Protein AF-A0AAU8N9K0-F1 (afdb_monomer_lite)

pLDDT: mean 87.76, std 8.34, range [48.81, 95.38]

Organism: NCBI:txid3151385

Secondary structure (DSSP, 8-state):
---HHHHHHHHHHHHHHHHHGGGHHHHHHHHHHHHHTGGGSS-HHHHHHHHHHHHHHHHHHHHHTTHHHHHHTT-HHHHHHHHTHHHHHHHHHHHHHHHHHHH--

Foldseek 3Di:
DQDVVLVVVLVVLLVVLVVVVVCLVVLLVVLVVLQVCLVVDPHSPLSPQLSVLSNCLVVLSVQLVCLVVCSVVVNSVVSVVSVCSSVVSVVSNVVSVVVVVVVVD

Radius of gyration: 16.82 Å; chains: 1; bounding box: 40×20×49 Å

Sequence (105 aa):
MKNPKLAYRLILLNIIYGLTLFAYPFVLMMSLYLYAFRESGTHPFLDTTAAILMATYPFGVLFSLICWVFYHAGKSKWATATANLMLVWAAAFLIVVLISDTMFQ

Structure (mmCIF, N/CA/C/O backbone):
data_AF-A0AAU8N9K0-F1
#
_entry.id   AF-A0AAU8N9K0-F1
#
loop_
_atom_site.group_PDB
_atom_site.id
_atom_site.type_symbol
_atom_site.label_atom_id
_atom_site.label_alt_id
_atom_site.label_comp_id
_atom_site.label_asym_id
_atom_site.label_entity_id
_atom_site.label_seq_id
_atom_site.pdbx_PDB_ins_code
_atom_site.Cartn_x
_atom_site.Cartn_y
_atom_site.Cartn_z
_atom_site.occupancy
_atom_site.B_iso_or_equiv
_atom_site.auth_seq_id
_atom_site.auth_comp_id
_atom_site.auth_asym_id
_atom_site.auth_atom_id
_atom_site.pdbx_PDB_model_num
ATOM 1 N N . MET A 1 1 ? -14.739 -4.257 27.309 1.00 50.50 1 MET A N 1
ATOM 2 C CA . MET A 1 1 ? -15.294 -3.115 26.543 1.00 50.50 1 MET A CA 1
ATOM 3 C C . MET A 1 1 ? -14.411 -2.862 25.327 1.00 50.50 1 MET A C 1
ATOM 5 O O . MET A 1 1 ? -13.197 -2.795 25.488 1.00 50.50 1 MET A O 1
ATOM 9 N N . LYS A 1 2 ? -14.980 -2.794 24.115 1.00 66.38 2 LYS A N 1
ATOM 10 C CA . LYS A 1 2 ? -14.219 -2.488 22.890 1.00 66.38 2 LYS A CA 1
ATOM 11 C C . LYS A 1 2 ? -13.676 -1.054 22.993 1.00 66.38 2 LYS A C 1
ATOM 13 O O . LYS A 1 2 ? -14.429 -0.153 23.340 1.00 66.38 2 LYS A O 1
ATOM 18 N N . ASN A 1 3 ? -12.377 -0.846 22.758 1.00 82.25 3 ASN A N 1
ATOM 19 C CA . ASN A 1 3 ? -11.742 0.467 22.922 1.00 82.25 3 ASN A CA 1
ATOM 20 C C . ASN A 1 3 ? -12.161 1.401 21.763 1.00 82.25 3 ASN A C 1
ATOM 22 O O . ASN A 1 3 ? -11.776 1.133 20.618 1.00 82.25 3 ASN A O 1
ATOM 26 N N . PRO A 1 4 ? -12.924 2.480 22.023 1.00 84.56 4 PRO A N 1
ATOM 27 C CA . PRO A 1 4 ? -13.418 3.367 20.969 1.00 84.56 4 PRO A CA 1
ATOM 28 C C . PRO A 1 4 ? -12.294 4.196 20.334 1.00 84.56 4 PRO A C 1
ATOM 30 O O . PRO A 1 4 ? -12.318 4.446 19.131 1.00 84.56 4 PRO A O 1
ATOM 33 N N . LYS A 1 5 ? -11.249 4.546 21.102 1.00 88.94 5 LYS A N 1
ATOM 34 C CA . LYS A 1 5 ? -10.075 5.260 20.572 1.00 88.94 5 LYS A CA 1
ATOM 35 C C . LYS A 1 5 ? -9.321 4.410 19.548 1.00 88.94 5 LYS A C 1
ATOM 37 O O . LYS A 1 5 ? -8.831 4.935 18.553 1.00 88.94 5 LYS A O 1
ATOM 42 N N . LEU A 1 6 ? -9.235 3.097 19.782 1.00 89.00 6 LEU A N 1
ATOM 43 C CA . LEU A 1 6 ? -8.611 2.166 18.839 1.00 89.00 6 LEU A CA 1
ATOM 44 C C . LEU A 1 6 ? -9.434 2.045 17.550 1.00 89.00 6 LEU A C 1
ATOM 46 O O . LEU A 1 6 ? -8.854 2.083 16.472 1.00 89.00 6 LEU A O 1
ATOM 50 N N . ALA A 1 7 ? -10.763 1.961 17.655 1.00 90.12 7 ALA A N 1
ATOM 51 C CA . ALA A 1 7 ? -11.645 1.899 16.487 1.00 90.12 7 ALA A CA 1
ATOM 52 C C . ALA A 1 7 ? -11.453 3.104 15.562 1.00 90.12 7 ALA A C 1
ATOM 54 O O . ALA A 1 7 ? -11.256 2.931 14.366 1.00 90.12 7 ALA A O 1
ATOM 55 N N . TYR A 1 8 ? -11.436 4.313 16.132 1.00 91.88 8 TYR A N 1
ATOM 56 C CA . TYR A 1 8 ? -11.231 5.542 15.368 1.00 91.88 8 TYR A CA 1
ATOM 57 C C . TYR A 1 8 ? -9.907 5.529 14.591 1.00 91.88 8 TYR A C 1
ATOM 59 O O . TYR A 1 8 ? -9.878 5.860 13.409 1.00 91.88 8 TYR A O 1
ATOM 67 N N . ARG A 1 9 ? -8.816 5.071 15.223 1.00 90.81 9 ARG A N 1
ATOM 68 C CA . ARG A 1 9 ? -7.509 4.931 14.559 1.00 90.81 9 ARG A CA 1
ATOM 69 C C . ARG A 1 9 ? -7.546 3.928 13.405 1.00 90.81 9 ARG A C 1
ATOM 71 O O . ARG A 1 9 ? -7.008 4.219 12.344 1.00 90.81 9 ARG A O 1
ATOM 78 N N . LEU A 1 10 ? -8.179 2.769 13.601 1.00 91.75 10 LEU A N 1
ATOM 79 C CA . LEU A 1 10 ? -8.303 1.740 12.562 1.00 91.75 10 LEU A CA 1
ATOM 80 C C . LEU A 1 10 ? -9.127 2.237 11.368 1.00 91.75 10 LEU A C 1
ATOM 82 O O . LEU A 1 10 ? -8.754 1.993 10.226 1.00 91.75 10 LEU A O 1
ATOM 86 N N . ILE A 1 11 ? -10.222 2.959 11.623 1.00 93.12 11 ILE A N 1
ATOM 87 C CA . ILE A 1 11 ? -11.043 3.578 10.573 1.00 93.12 11 ILE A CA 1
ATOM 88 C C . ILE A 1 11 ? -10.212 4.584 9.782 1.00 93.12 11 ILE A C 1
ATOM 90 O O . ILE A 1 11 ? -10.172 4.506 8.559 1.00 93.12 11 ILE A O 1
ATOM 94 N N . LEU A 1 12 ? -9.519 5.490 10.474 1.00 92.94 12 LEU A N 1
ATOM 95 C CA . LEU A 1 12 ? -8.707 6.523 9.839 1.00 92.94 12 LEU A CA 1
ATOM 96 C C . LEU A 1 12 ? -7.624 5.916 8.936 1.00 92.94 12 LEU A C 1
ATOM 98 O O . LEU A 1 12 ? -7.493 6.335 7.790 1.00 92.94 12 LEU A O 1
ATOM 102 N N . LEU A 1 13 ? -6.900 4.897 9.412 1.00 91.88 13 LEU A N 1
ATOM 103 C CA . LEU A 1 13 ? -5.888 4.204 8.609 1.00 91.88 13 LEU A CA 1
ATOM 104 C C . LEU A 1 13 ? -6.500 3.523 7.380 1.00 91.88 13 LEU A C 1
ATOM 106 O O . LEU A 1 13 ? -6.028 3.741 6.269 1.00 91.88 13 LEU A O 1
ATOM 110 N N . ASN A 1 14 ? -7.586 2.765 7.554 1.00 92.50 14 ASN A N 1
ATOM 111 C CA . ASN A 1 14 ? -8.248 2.086 6.438 1.00 92.50 14 ASN A CA 1
ATOM 112 C C . ASN A 1 14 ? -8.828 3.064 5.407 1.00 92.50 14 ASN A C 1
ATOM 114 O O . ASN A 1 14 ? -8.818 2.749 4.223 1.00 92.50 14 ASN A O 1
ATOM 118 N N . ILE A 1 15 ? -9.311 4.243 5.820 1.00 94.00 15 ILE A N 1
ATOM 119 C CA . ILE A 1 15 ? -9.760 5.289 4.887 1.00 94.00 15 ILE A CA 1
ATOM 120 C C . ILE A 1 15 ? -8.573 5.817 4.082 1.00 94.00 15 ILE A C 1
ATOM 122 O O . ILE A 1 15 ? -8.655 5.868 2.859 1.00 94.00 15 ILE A O 1
ATOM 126 N N . ILE A 1 16 ? -7.464 6.171 4.740 1.00 93.12 16 ILE A N 1
ATOM 127 C CA . ILE A 1 16 ? -6.261 6.664 4.054 1.00 93.12 16 ILE A CA 1
ATOM 128 C C . ILE A 1 16 ? -5.747 5.619 3.060 1.00 93.12 16 ILE A C 1
ATOM 130 O O . ILE A 1 16 ? -5.486 5.952 1.908 1.00 93.12 16 ILE A O 1
ATOM 134 N N . TYR A 1 17 ? -5.649 4.352 3.467 1.00 92.31 17 TYR A N 1
ATOM 135 C CA . TYR A 1 17 ? -5.226 3.270 2.576 1.00 92.31 17 TYR A CA 1
ATOM 136 C C . TYR A 1 17 ? -6.250 2.986 1.476 1.00 92.31 17 TYR A C 1
ATOM 138 O O . TYR A 1 17 ? -5.876 2.731 0.340 1.00 92.31 17 TYR A O 1
ATOM 146 N N . GLY A 1 18 ? -7.545 3.080 1.770 1.00 91.50 18 GLY A N 1
ATOM 147 C CA . GLY A 1 18 ? -8.597 2.955 0.766 1.00 91.50 18 GLY A CA 1
ATOM 148 C C . GLY A 1 18 ? -8.502 4.043 -0.303 1.00 91.50 18 GLY A C 1
ATOM 149 O O . GLY A 1 18 ? -8.668 3.752 -1.484 1.00 91.50 18 GLY A O 1
ATOM 150 N N . LEU A 1 19 ? -8.156 5.276 0.082 1.00 93.31 19 LEU A N 1
ATOM 151 C CA . LEU A 1 19 ? -7.958 6.371 -0.866 1.00 93.31 19 LEU A CA 1
ATOM 152 C C . LEU A 1 19 ? -6.801 6.104 -1.833 1.00 93.31 19 LEU A C 1
ATOM 154 O O . LEU A 1 19 ? -6.885 6.491 -2.998 1.00 93.31 19 LEU A O 1
ATOM 158 N N . THR A 1 20 ? -5.746 5.406 -1.400 1.00 89.56 20 THR A N 1
ATOM 159 C CA . THR A 1 20 ? -4.639 5.086 -2.309 1.00 89.56 20 THR A CA 1
ATOM 160 C C . THR A 1 20 ? -5.062 4.124 -3.414 1.00 89.56 20 THR A C 1
ATOM 162 O O . THR A 1 20 ? -4.473 4.175 -4.486 1.00 89.56 20 THR A O 1
ATOM 165 N N . LEU A 1 21 ? -6.106 3.303 -3.237 1.00 92.06 21 LEU A N 1
ATOM 166 C CA . LEU A 1 21 ? -6.602 2.407 -4.292 1.00 92.06 21 LEU A CA 1
ATOM 167 C C . LEU A 1 21 ? -7.164 3.154 -5.507 1.00 92.06 21 LEU A C 1
ATOM 169 O O . LEU A 1 21 ? -7.119 2.612 -6.608 1.00 92.06 21 LEU A O 1
ATOM 173 N N . PHE A 1 22 ? -7.628 4.399 -5.358 1.00 93.62 22 PHE A N 1
ATOM 174 C CA . PHE A 1 22 ? -8.058 5.201 -6.510 1.00 93.62 22 PHE A CA 1
ATOM 175 C C . PHE A 1 22 ? -6.913 5.482 -7.485 1.00 93.62 22 PHE A C 1
ATOM 177 O O . PHE A 1 22 ? -7.139 5.566 -8.689 1.00 93.62 22 PHE A O 1
ATOM 184 N N . ALA A 1 23 ? -5.680 5.578 -6.983 1.00 90.31 23 ALA A N 1
ATOM 185 C CA . ALA A 1 23 ? -4.494 5.733 -7.816 1.00 90.31 23 ALA A CA 1
ATOM 186 C C . ALA A 1 23 ? -4.028 4.408 -8.451 1.00 90.31 23 ALA A C 1
ATOM 188 O O . ALA A 1 23 ? -3.144 4.428 -9.308 1.00 90.31 23 ALA A O 1
ATOM 189 N N . TYR A 1 24 ? -4.611 3.259 -8.077 1.00 92.19 24 TYR A N 1
ATOM 190 C CA . TYR A 1 24 ? -4.103 1.948 -8.490 1.00 92.19 24 TYR A CA 1
ATOM 191 C C . TYR A 1 24 ? -4.08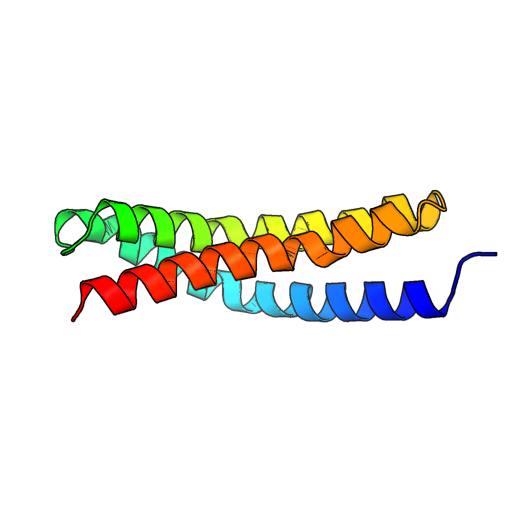0 1.743 -10.000 1.00 92.19 24 TYR A C 1
ATOM 193 O O . TYR A 1 24 ? -3.049 1.288 -10.485 1.00 92.19 24 TYR A O 1
ATOM 201 N N . PRO A 1 25 ? -5.123 2.102 -10.776 1.00 93.88 25 PRO A N 1
ATOM 202 C CA . PRO A 1 25 ? -5.084 1.909 -12.223 1.00 93.88 25 PRO A CA 1
ATOM 203 C C . PRO A 1 25 ? -3.884 2.608 -12.873 1.00 93.88 25 PRO A C 1
ATOM 205 O O . PRO A 1 25 ? -3.229 2.044 -13.744 1.00 93.88 25 PRO A O 1
ATOM 208 N N . PHE A 1 26 ? -3.548 3.809 -12.399 1.00 93.62 26 PHE A N 1
ATOM 209 C CA . PHE A 1 26 ? -2.389 4.555 -12.877 1.00 93.62 26 PHE A CA 1
ATOM 210 C C . PHE A 1 26 ? -1.068 3.893 -12.459 1.00 93.62 26 PHE A C 1
ATOM 212 O O . PHE A 1 26 ? -0.184 3.685 -13.288 1.00 93.62 26 PHE A O 1
ATOM 219 N N . VAL A 1 27 ? -0.946 3.501 -11.189 1.00 92.56 27 VAL A N 1
ATOM 220 C CA . VAL A 1 27 ? 0.245 2.812 -10.662 1.00 92.56 27 VAL A CA 1
ATOM 221 C C . VAL A 1 27 ? 0.465 1.459 -11.349 1.00 92.56 27 VAL A C 1
ATOM 223 O O . VAL A 1 27 ? 1.603 1.091 -11.633 1.00 92.56 27 VAL A O 1
ATOM 226 N N . LEU A 1 28 ? -0.608 0.737 -11.668 1.00 94.75 28 LEU A N 1
ATOM 227 C CA . LEU A 1 28 ? -0.561 -0.528 -12.392 1.00 94.75 28 LEU A CA 1
ATOM 228 C C . LEU A 1 28 ? -0.063 -0.327 -13.826 1.00 94.75 28 LEU A C 1
ATOM 230 O O . LEU A 1 28 ? 0.802 -1.073 -14.274 1.00 94.75 28 LEU A O 1
ATOM 234 N N . MET A 1 29 ? -0.545 0.701 -14.530 1.00 95.38 29 MET A N 1
ATOM 235 C CA . MET A 1 29 ? -0.033 1.040 -15.863 1.00 95.38 29 MET A CA 1
ATOM 236 C C . MET A 1 29 ? 1.466 1.355 -15.831 1.00 95.38 29 MET A C 1
ATOM 238 O O . MET A 1 29 ? 2.212 0.862 -16.674 1.00 95.38 29 MET A O 1
ATOM 242 N N . MET A 1 30 ? 1.923 2.111 -14.828 1.00 91.81 30 MET A N 1
ATOM 243 C CA . MET A 1 30 ? 3.348 2.404 -14.639 1.00 91.81 30 MET A CA 1
ATOM 244 C C . MET A 1 30 ? 4.169 1.149 -14.325 1.00 91.81 30 MET A C 1
ATOM 246 O O . MET A 1 30 ? 5.248 0.964 -14.882 1.00 91.81 30 MET A O 1
ATOM 250 N N . SER A 1 31 ? 3.643 0.256 -13.485 1.00 93.62 31 SER A N 1
ATOM 251 C CA . SER A 1 31 ? 4.253 -1.046 -13.191 1.00 93.62 31 SER A CA 1
ATOM 252 C C . SER A 1 31 ? 4.438 -1.887 -14.458 1.00 93.62 31 SER A C 1
ATOM 254 O O . SER A 1 31 ? 5.531 -2.390 -14.716 1.00 93.62 31 SER A O 1
ATOM 256 N N . LEU A 1 32 ? 3.391 -1.999 -15.280 1.00 94.62 32 LEU A N 1
ATOM 257 C CA . LEU A 1 32 ? 3.439 -2.748 -16.535 1.00 94.62 32 LEU A CA 1
ATOM 258 C C . LEU A 1 32 ? 4.438 -2.138 -17.519 1.00 94.62 32 LEU A C 1
ATOM 260 O O . LEU A 1 32 ? 5.171 -2.878 -18.172 1.00 94.62 32 LEU A O 1
ATOM 264 N N . TYR A 1 33 ? 4.500 -0.808 -17.597 1.00 91.69 33 TYR A N 1
ATOM 265 C CA . TYR A 1 33 ? 5.479 -0.105 -18.420 1.00 91.69 33 TYR A CA 1
ATOM 266 C C . TYR A 1 33 ? 6.915 -0.408 -17.969 1.00 91.69 33 TYR A C 1
ATOM 268 O O . TYR A 1 33 ? 7.724 -0.861 -18.776 1.00 91.69 33 TYR A O 1
ATOM 276 N N . LEU A 1 34 ? 7.220 -0.245 -16.677 1.00 89.06 34 LEU A N 1
ATOM 277 C CA . LEU A 1 34 ? 8.540 -0.566 -16.119 1.00 89.06 34 LEU A CA 1
ATOM 278 C C . LEU A 1 34 ? 8.940 -2.017 -16.404 1.00 89.06 34 LEU A C 1
ATOM 280 O O . LEU A 1 34 ? 10.064 -2.286 -16.818 1.00 89.06 34 LEU A O 1
ATOM 284 N N . TYR A 1 35 ? 8.005 -2.953 -16.246 1.00 91.62 35 TYR A N 1
ATOM 285 C CA . TYR A 1 35 ? 8.261 -4.360 -16.526 1.00 91.62 35 TYR A CA 1
ATOM 286 C C . TYR A 1 35 ? 8.512 -4.635 -18.015 1.00 91.62 35 TYR A C 1
ATOM 288 O O . TYR A 1 35 ? 9.403 -5.414 -18.350 1.00 91.62 35 TYR A O 1
ATOM 296 N N . ALA A 1 36 ? 7.744 -4.004 -18.909 1.00 90.94 36 ALA A N 1
ATOM 297 C CA . ALA A 1 36 ? 7.866 -4.191 -20.353 1.00 90.94 36 ALA A CA 1
ATOM 298 C C . ALA A 1 36 ? 9.204 -3.675 -20.907 1.00 90.94 36 ALA A C 1
ATOM 300 O O . ALA A 1 36 ? 9.758 -4.279 -21.822 1.00 90.94 36 ALA A O 1
ATOM 301 N N . PHE A 1 37 ? 9.741 -2.595 -20.332 1.00 86.25 37 PHE A N 1
ATOM 302 C CA . PHE A 1 37 ? 10.989 -1.961 -20.773 1.00 86.25 37 PHE A CA 1
ATOM 303 C C . PHE A 1 37 ? 12.215 -2.327 -19.921 1.00 86.25 37 PHE A C 1
ATOM 305 O O . PHE A 1 37 ? 13.290 -1.756 -20.113 1.00 86.25 37 PHE A O 1
ATOM 312 N N . ARG A 1 38 ? 12.100 -3.311 -19.021 1.00 84.50 38 ARG A N 1
ATOM 313 C CA . ARG A 1 38 ? 13.186 -3.698 -18.104 1.00 84.50 38 ARG A CA 1
ATOM 314 C C . ARG A 1 38 ? 14.487 -4.103 -18.809 1.00 84.50 38 ARG A C 1
ATOM 316 O O . ARG A 1 38 ? 15.562 -3.822 -18.304 1.00 84.50 38 ARG A O 1
ATOM 323 N N . GLU A 1 39 ? 14.4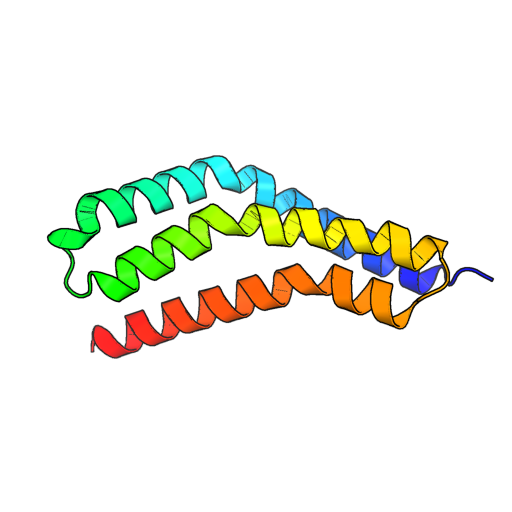01 -4.760 -19.971 1.00 81.69 39 GLU A N 1
ATOM 324 C CA . GLU A 1 39 ? 15.577 -5.283 -20.694 1.00 81.69 39 GLU A CA 1
ATOM 325 C C . GLU A 1 39 ? 16.396 -4.153 -21.336 1.00 81.69 39 GLU A C 1
ATOM 327 O O . GLU A 1 39 ? 17.581 -4.311 -21.612 1.00 81.69 39 GLU A O 1
ATOM 332 N N . SER A 1 40 ? 15.761 -3.001 -21.566 1.00 79.81 40 SER A N 1
ATOM 333 C CA . SER A 1 40 ? 16.412 -1.766 -22.014 1.00 79.81 40 SER A CA 1
ATOM 334 C C . SER A 1 40 ? 16.854 -0.858 -20.862 1.00 79.81 40 SER A C 1
ATOM 336 O O . SER A 1 40 ? 17.446 0.190 -21.111 1.00 79.81 40 SER A O 1
ATOM 338 N N . GLY A 1 41 ? 16.539 -1.224 -19.617 1.00 73.75 41 GLY A N 1
ATOM 339 C CA . GLY A 1 41 ? 16.877 -0.455 -18.426 1.00 73.75 41 GLY A CA 1
ATOM 340 C C . GLY A 1 41 ? 18.315 -0.680 -17.963 1.00 73.75 41 GLY A C 1
ATOM 341 O O . GLY A 1 41 ? 18.921 -1.723 -18.206 1.00 73.75 41 GLY A O 1
ATOM 342 N N . THR A 1 42 ? 18.863 0.298 -17.242 1.00 78.44 42 THR A N 1
ATOM 343 C CA . THR A 1 42 ? 20.208 0.223 -16.644 1.00 78.44 42 THR A CA 1
ATOM 344 C C . THR A 1 42 ? 20.292 -0.856 -15.557 1.00 78.44 42 THR A C 1
ATOM 346 O O . THR A 1 42 ? 21.354 -1.437 -15.328 1.00 78.44 42 THR A O 1
ATOM 349 N N . HIS A 1 43 ? 19.167 -1.151 -14.892 1.00 83.12 43 HIS A N 1
ATOM 350 C CA . HIS A 1 43 ? 19.094 -2.078 -13.764 1.00 83.12 43 HIS A CA 1
ATOM 351 C C . HIS A 1 43 ? 17.860 -2.997 -13.859 1.00 83.12 43 HIS A C 1
ATOM 353 O O . HIS A 1 43 ? 16.912 -2.842 -13.084 1.00 83.12 43 HIS A O 1
ATOM 359 N N . PRO A 1 44 ? 17.880 -4.026 -14.730 1.00 84.50 44 PRO A N 1
ATOM 360 C CA . PRO A 1 44 ? 16.714 -4.875 -15.014 1.00 84.50 44 PRO A CA 1
ATOM 361 C C . PRO A 1 44 ? 16.119 -5.555 -13.769 1.00 84.50 44 PRO A C 1
ATOM 363 O O . PRO A 1 44 ? 14.905 -5.760 -13.675 1.00 84.50 44 PRO A O 1
ATOM 366 N N . PHE A 1 45 ? 16.954 -5.888 -12.778 1.00 86.81 45 PHE A N 1
ATOM 367 C CA . PHE A 1 45 ? 16.503 -6.455 -11.504 1.00 86.81 45 PHE A CA 1
ATOM 368 C C . PHE A 1 45 ? 15.742 -5.439 -10.635 1.00 86.81 45 PHE A C 1
ATOM 370 O O . PHE A 1 45 ? 14.707 -5.781 -10.054 1.00 86.81 45 PHE A O 1
ATOM 377 N N . LEU A 1 46 ? 16.223 -4.193 -10.555 1.00 86.81 46 LEU A N 1
ATOM 378 C CA . LEU A 1 46 ? 15.554 -3.129 -9.800 1.00 86.81 46 LEU A CA 1
ATOM 379 C C . LEU A 1 46 ? 14.235 -2.743 -10.468 1.00 86.81 46 LEU A C 1
ATOM 381 O O . LEU A 1 46 ? 13.219 -2.677 -9.780 1.00 86.81 46 LEU A O 1
ATOM 385 N N . ASP A 1 47 ? 14.219 -2.615 -11.796 1.00 88.06 47 ASP A N 1
ATOM 386 C CA . ASP A 1 47 ? 13.013 -2.289 -12.567 1.00 88.06 47 ASP A CA 1
ATOM 387 C C . ASP A 1 47 ? 11.931 -3.362 -12.394 1.00 88.06 47 ASP A C 1
ATOM 389 O O . ASP A 1 47 ? 10.761 -3.060 -12.147 1.00 88.06 47 ASP A O 1
ATOM 393 N N . THR A 1 48 ? 12.333 -4.638 -12.421 1.00 91.56 48 THR A N 1
ATOM 394 C CA . THR A 1 48 ? 11.427 -5.764 -12.152 1.00 91.56 48 THR A CA 1
ATOM 395 C C . THR A 1 48 ? 10.883 -5.720 -10.725 1.00 91.56 48 THR A C 1
ATOM 397 O O . THR A 1 48 ? 9.687 -5.923 -10.507 1.00 91.56 48 THR A O 1
ATOM 400 N N . THR A 1 49 ? 11.737 -5.435 -9.740 1.00 91.06 49 THR A N 1
ATOM 401 C CA . THR A 1 49 ? 11.339 -5.377 -8.326 1.00 91.06 49 THR A CA 1
ATOM 402 C C . THR A 1 49 ? 10.385 -4.210 -8.062 1.00 91.06 49 THR A C 1
ATOM 404 O O . THR A 1 49 ? 9.362 -4.390 -7.397 1.00 91.06 49 THR A O 1
ATOM 407 N N . ALA A 1 50 ? 10.670 -3.034 -8.627 1.00 90.06 50 ALA A N 1
ATOM 408 C CA . ALA A 1 50 ? 9.811 -1.857 -8.558 1.00 90.06 50 ALA A CA 1
ATOM 409 C C . ALA A 1 50 ? 8.444 -2.130 -9.198 1.00 90.06 50 ALA A C 1
ATOM 411 O O . ALA A 1 50 ? 7.410 -1.871 -8.576 1.00 90.06 50 ALA A O 1
ATOM 412 N N . ALA A 1 51 ? 8.427 -2.736 -10.390 1.00 92.44 51 ALA A N 1
ATOM 413 C CA . ALA A 1 51 ? 7.195 -3.122 -11.064 1.00 92.44 51 ALA A CA 1
ATOM 414 C C . ALA A 1 51 ? 6.347 -4.069 -10.199 1.00 92.44 51 ALA A C 1
ATOM 416 O O . ALA A 1 51 ? 5.156 -3.818 -10.005 1.00 92.44 51 ALA A O 1
ATOM 417 N N . ILE A 1 52 ? 6.945 -5.112 -9.614 1.00 93.25 52 ILE A N 1
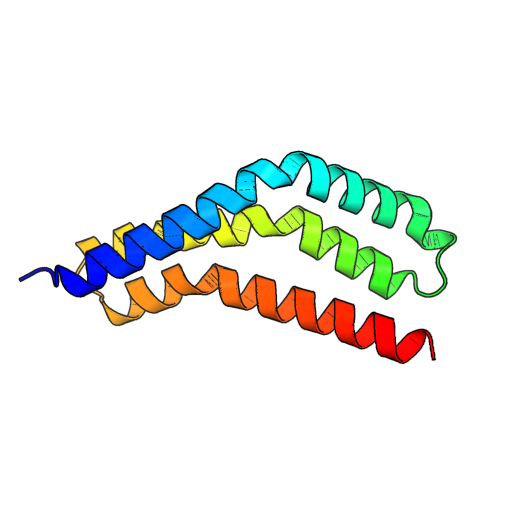ATOM 418 C CA . ILE A 1 52 ? 6.232 -6.061 -8.743 1.00 93.25 52 ILE A CA 1
ATOM 419 C C . ILE A 1 52 ? 5.677 -5.360 -7.498 1.00 93.25 52 ILE A C 1
ATOM 421 O O . ILE A 1 52 ? 4.511 -5.558 -7.149 1.00 93.25 52 ILE A O 1
ATOM 425 N N . LEU A 1 53 ? 6.470 -4.517 -6.831 1.00 92.75 53 LEU A N 1
ATOM 426 C CA . LEU A 1 53 ? 6.010 -3.763 -5.661 1.00 92.75 53 LEU A CA 1
ATOM 427 C C . LEU A 1 53 ? 4.810 -2.879 -6.007 1.00 92.75 53 LEU A C 1
ATOM 429 O O . LEU A 1 53 ? 3.795 -2.930 -5.314 1.00 92.75 53 LEU A O 1
ATOM 433 N N . MET A 1 54 ? 4.884 -2.133 -7.109 1.00 92.31 54 MET A N 1
ATOM 434 C CA . MET A 1 54 ? 3.791 -1.281 -7.582 1.00 92.31 54 MET A CA 1
ATOM 435 C C . MET A 1 54 ? 2.540 -2.089 -7.954 1.00 92.31 54 MET A C 1
ATOM 437 O O . MET A 1 54 ? 1.430 -1.679 -7.626 1.00 92.31 54 MET A O 1
ATOM 441 N N . ALA A 1 55 ? 2.684 -3.264 -8.570 1.00 94.38 55 ALA A N 1
ATOM 442 C CA . ALA A 1 55 ? 1.540 -4.116 -8.899 1.00 94.38 55 ALA A CA 1
ATOM 443 C C . ALA A 1 55 ? 0.849 -4.692 -7.650 1.00 94.38 55 ALA A C 1
ATOM 445 O O . ALA A 1 55 ? -0.363 -4.915 -7.663 1.00 94.38 55 ALA A O 1
ATOM 446 N N . THR A 1 56 ? 1.611 -4.934 -6.578 1.00 93.25 56 THR A N 1
ATOM 447 C CA . THR A 1 56 ? 1.162 -5.683 -5.392 1.00 93.25 56 THR A CA 1
ATOM 448 C C . THR A 1 56 ? 0.660 -4.817 -4.238 1.00 93.25 56 THR A C 1
ATOM 450 O O . THR A 1 56 ? 0.084 -5.355 -3.291 1.00 93.25 56 THR A O 1
ATOM 453 N N . TYR A 1 57 ? 0.797 -3.489 -4.298 1.00 88.69 57 TYR A N 1
ATOM 454 C CA . TYR A 1 57 ? 0.372 -2.617 -3.195 1.00 88.69 57 TYR A CA 1
ATOM 455 C C . TYR A 1 57 ? -1.106 -2.735 -2.780 1.00 88.69 57 TYR A C 1
ATOM 457 O O . TYR A 1 57 ? -1.372 -2.599 -1.579 1.00 88.69 57 TYR A O 1
ATOM 465 N N . PRO A 1 58 ? -2.080 -3.036 -3.672 1.00 92.69 58 PRO A N 1
ATOM 466 C CA . PRO A 1 58 ? -3.461 -3.229 -3.241 1.00 92.69 58 PRO A CA 1
ATOM 467 C C . PRO A 1 58 ? -3.611 -4.358 -2.234 1.00 92.69 58 PRO A C 1
ATOM 469 O O . PRO A 1 58 ? -4.471 -4.274 -1.364 1.00 92.69 58 PRO A O 1
ATOM 472 N N . PHE A 1 59 ? -2.763 -5.391 -2.293 1.00 91.31 59 PHE A N 1
ATOM 473 C CA . PHE A 1 59 ? -2.788 -6.460 -1.300 1.00 91.31 59 PHE A CA 1
ATOM 474 C C . PHE A 1 59 ? -2.474 -5.926 0.098 1.00 91.31 59 PHE A C 1
ATOM 476 O O . PHE A 1 59 ? -3.148 -6.309 1.049 1.00 91.31 59 PHE A O 1
ATOM 483 N N . GLY A 1 60 ? -1.530 -4.989 0.235 1.00 88.88 60 GLY A N 1
ATOM 484 C CA . GLY A 1 60 ? -1.242 -4.328 1.512 1.00 88.88 60 GLY A CA 1
ATOM 485 C C . GLY A 1 60 ? -2.460 -3.589 2.076 1.00 88.88 60 GLY A C 1
ATOM 486 O O . GLY A 1 60 ? -2.769 -3.713 3.264 1.00 88.88 60 GLY A O 1
ATOM 487 N N . VAL A 1 61 ? -3.207 -2.895 1.211 1.00 91.19 61 VAL A N 1
ATOM 488 C CA . VAL A 1 61 ? -4.459 -2.219 1.581 1.00 91.19 61 VAL A CA 1
ATOM 489 C C . VAL A 1 61 ? -5.540 -3.230 1.967 1.00 91.19 61 VAL A C 1
ATOM 491 O O . VAL A 1 61 ? -6.146 -3.107 3.028 1.00 91.19 61 VAL A O 1
ATOM 494 N N . LEU A 1 62 ? -5.765 -4.265 1.158 1.00 91.19 62 LEU A N 1
ATOM 495 C CA . LEU A 1 62 ? -6.788 -5.280 1.417 1.00 91.19 62 LEU A CA 1
ATOM 496 C C . LEU A 1 62 ? -6.498 -6.072 2.698 1.00 91.19 62 LEU A C 1
ATOM 498 O O . LEU A 1 62 ? -7.404 -6.311 3.494 1.00 91.19 62 LEU A O 1
ATOM 502 N N . PHE A 1 63 ? -5.236 -6.424 2.954 1.00 90.00 63 PHE A N 1
ATOM 503 C CA . PHE A 1 63 ? -4.843 -7.089 4.194 1.00 90.00 63 PHE A CA 1
ATOM 504 C C . PHE A 1 63 ? -4.995 -6.188 5.419 1.00 90.00 63 PHE A C 1
ATOM 506 O O . PHE A 1 63 ? -5.303 -6.695 6.500 1.00 90.00 63 PHE A O 1
ATOM 513 N N . SER A 1 64 ? -4.866 -4.864 5.269 1.00 91.19 64 SER A N 1
ATOM 514 C CA . SER A 1 64 ? -5.123 -3.938 6.377 1.00 91.19 64 SER A CA 1
ATOM 515 C C . SER A 1 64 ? -6.562 -4.033 6.898 1.00 91.19 64 SER A C 1
ATOM 517 O O . SER A 1 64 ? -6.778 -3.939 8.108 1.00 91.19 64 SER A O 1
ATOM 519 N N . LEU A 1 65 ? -7.532 -4.387 6.041 1.00 90.12 65 LEU A N 1
ATOM 520 C CA . LEU A 1 65 ? -8.935 -4.593 6.425 1.00 90.12 65 LEU A CA 1
ATOM 521 C C . LEU A 1 65 ? -9.139 -5.789 7.368 1.00 90.12 65 LEU A C 1
ATOM 523 O O . LEU A 1 65 ? -10.099 -5.801 8.142 1.00 90.12 65 LEU A O 1
ATOM 527 N N . ILE A 1 66 ? -8.215 -6.758 7.394 1.00 91.75 66 ILE A N 1
ATOM 528 C CA . ILE A 1 66 ? -8.261 -7.896 8.330 1.00 91.75 66 ILE A CA 1
ATOM 529 C C . ILE A 1 66 ? -8.167 -7.413 9.790 1.00 91.75 66 ILE A C 1
ATOM 531 O O . ILE A 1 66 ? -8.620 -8.105 10.708 1.00 91.75 66 ILE A O 1
ATOM 535 N N . CYS A 1 67 ? -7.691 -6.183 10.032 1.00 91.06 67 CYS A N 1
ATOM 536 C CA . CYS A 1 67 ? -7.700 -5.576 11.363 1.00 91.06 67 CYS A CA 1
ATOM 537 C C . CYS A 1 67 ? -9.075 -5.602 12.044 1.00 91.06 67 CYS A C 1
ATOM 539 O O . CYS A 1 67 ? -9.141 -5.730 13.269 1.00 91.06 67 CYS A O 1
ATOM 541 N N . TRP A 1 68 ? -10.166 -5.562 11.273 1.00 90.06 68 TRP A N 1
ATOM 542 C CA . TRP A 1 68 ? -11.533 -5.612 11.787 1.00 90.06 68 TRP A CA 1
ATOM 543 C C . TRP A 1 68 ? -11.887 -6.953 12.423 1.00 90.06 68 TRP A C 1
ATOM 545 O O . TRP A 1 68 ? -12.523 -6.983 13.481 1.00 90.06 68 TRP A O 1
ATOM 555 N N . VAL A 1 69 ? -11.405 -8.054 11.843 1.00 91.62 69 VAL A N 1
ATOM 556 C CA . VAL A 1 69 ? -11.579 -9.403 12.398 1.00 91.62 69 VAL A CA 1
ATOM 557 C C . VAL A 1 69 ? -10.919 -9.478 13.775 1.00 91.62 69 VAL A C 1
ATOM 559 O O . VAL A 1 69 ? -11.544 -9.877 14.759 1.00 91.62 69 VAL A O 1
ATOM 562 N N . PHE A 1 70 ? -9.675 -9.006 13.882 1.00 90.81 70 PHE A N 1
ATOM 563 C CA . PHE A 1 70 ? -8.938 -8.995 15.146 1.00 90.81 70 PHE A CA 1
ATOM 564 C C . PHE A 1 70 ? -9.522 -8.019 16.172 1.00 90.81 70 PHE A C 1
ATOM 566 O O . PHE A 1 70 ? -9.550 -8.328 17.367 1.00 90.81 70 PHE A O 1
ATOM 573 N N . TYR A 1 71 ? -10.027 -6.868 15.724 1.00 89.75 71 TYR A N 1
ATOM 574 C CA . TYR A 1 71 ? -10.696 -5.895 16.582 1.00 89.75 71 TYR A CA 1
ATOM 575 C C . TYR A 1 71 ? -11.967 -6.483 17.210 1.00 89.75 71 TYR A C 1
ATOM 577 O O . TYR A 1 71 ? -12.181 -6.352 18.418 1.00 89.75 71 TYR A O 1
ATOM 585 N N . HIS A 1 72 ? -12.795 -7.177 16.423 1.00 89.44 72 HIS A N 1
ATOM 586 C CA . HIS A 1 72 ? -14.002 -7.832 16.928 1.00 89.44 72 HIS A CA 1
ATOM 587 C C . HIS A 1 72 ? -13.711 -9.051 17.805 1.00 89.44 72 HIS A C 1
ATOM 589 O O . HIS A 1 72 ? -14.438 -9.261 18.774 1.00 89.44 72 HIS A O 1
ATOM 595 N N . ALA A 1 73 ? -12.609 -9.762 17.558 1.00 89.06 73 ALA A N 1
ATOM 596 C CA . ALA A 1 73 ? -12.112 -10.834 18.420 1.00 89.06 73 ALA A CA 1
ATOM 597 C C . ALA A 1 73 ? -11.450 -10.339 19.729 1.00 89.06 73 ALA A C 1
ATOM 599 O O . ALA A 1 73 ? -10.939 -11.145 20.502 1.00 89.06 73 ALA A O 1
ATOM 600 N N . GLY A 1 74 ? -11.395 -9.022 19.976 1.00 85.31 74 GLY A N 1
ATOM 601 C CA . GLY A 1 74 ? -10.776 -8.441 21.175 1.00 85.31 74 GLY A CA 1
ATOM 602 C C . GLY A 1 74 ? -9.240 -8.460 21.181 1.00 85.31 74 GLY A C 1
ATOM 603 O O . GLY A 1 74 ? -8.620 -8.064 22.167 1.00 85.31 74 GLY A O 1
ATOM 604 N N . LYS A 1 75 ? -8.602 -8.870 20.078 1.00 88.88 75 LYS A N 1
ATOM 605 C CA . LYS A 1 75 ? -7.143 -8.975 19.933 1.00 88.88 75 LYS A CA 1
ATOM 606 C C . LYS A 1 75 ? -6.543 -7.640 19.472 1.00 88.88 75 LYS A C 1
ATOM 608 O O . LYS A 1 75 ? -6.116 -7.494 18.329 1.00 88.88 75 LYS A O 1
ATOM 613 N N . SER A 1 76 ? -6.480 -6.659 20.373 1.00 85.81 76 SER A N 1
ATOM 614 C CA . SER A 1 76 ? -6.058 -5.275 20.068 1.00 85.81 76 SER A CA 1
ATOM 615 C C . SER A 1 76 ? -4.651 -5.146 19.461 1.00 85.81 76 SER A C 1
ATOM 617 O O . SER A 1 76 ? -4.458 -4.369 18.523 1.00 85.81 76 SER A O 1
ATOM 619 N N . LYS A 1 77 ? -3.677 -5.924 19.959 1.00 89.25 77 LYS A N 1
ATOM 620 C CA . LYS A 1 77 ? -2.301 -5.955 19.425 1.00 89.25 77 LYS A CA 1
ATOM 621 C C . LYS A 1 77 ? -2.283 -6.389 17.958 1.00 89.25 77 LYS A C 1
ATOM 623 O O . LYS A 1 77 ? -1.699 -5.706 17.125 1.00 89.25 77 LYS A O 1
ATOM 628 N N . TRP A 1 78 ? -2.992 -7.474 17.649 1.00 90.25 78 TRP A N 1
ATOM 629 C CA . TRP A 1 78 ? -3.102 -8.008 16.292 1.00 90.25 78 TRP A CA 1
ATOM 630 C C . TRP A 1 78 ? -3.855 -7.064 15.362 1.00 90.25 78 TRP A C 1
ATOM 632 O O . TRP A 1 78 ? -3.370 -6.814 14.270 1.00 90.25 78 TRP A O 1
ATOM 642 N N . ALA A 1 79 ? -4.955 -6.457 15.822 1.00 90.56 79 ALA A N 1
ATOM 643 C CA . ALA A 1 79 ? -5.697 -5.471 15.035 1.00 90.56 79 ALA A CA 1
ATOM 644 C C . ALA A 1 79 ? -4.801 -4.300 14.604 1.00 90.56 79 ALA A C 1
ATOM 646 O O . ALA A 1 79 ? -4.820 -3.885 13.448 1.00 90.56 79 ALA A O 1
ATOM 647 N N . THR A 1 80 ? -3.963 -3.813 15.522 1.00 89.38 80 THR A N 1
ATOM 648 C CA . THR A 1 80 ? -3.014 -2.732 15.233 1.00 89.38 80 THR A CA 1
ATOM 649 C C . THR A 1 80 ? -1.916 -3.199 14.279 1.00 89.38 80 THR A C 1
ATOM 651 O O . THR A 1 80 ? -1.605 -2.492 13.326 1.00 89.38 80 THR A O 1
ATOM 654 N N . ALA A 1 81 ? -1.350 -4.390 14.490 1.00 90.19 81 ALA A N 1
ATOM 655 C CA . ALA A 1 81 ? -0.309 -4.939 13.623 1.00 90.19 81 ALA A CA 1
ATOM 656 C C . ALA A 1 81 ? -0.799 -5.102 12.176 1.00 90.19 81 ALA A C 1
ATOM 658 O O . ALA A 1 81 ? -0.151 -4.627 11.250 1.00 90.19 81 ALA A O 1
ATOM 659 N N . THR A 1 82 ? -1.982 -5.690 11.984 1.00 90.62 82 THR A N 1
ATOM 660 C CA . THR A 1 82 ? -2.559 -5.879 10.647 1.00 90.62 82 THR A CA 1
ATOM 661 C C . THR A 1 82 ? -2.962 -4.572 9.987 1.00 90.62 82 THR A C 1
ATOM 663 O O . THR A 1 82 ? -2.773 -4.432 8.788 1.00 90.62 82 THR A O 1
ATOM 666 N N . ALA A 1 83 ? -3.456 -3.587 10.745 1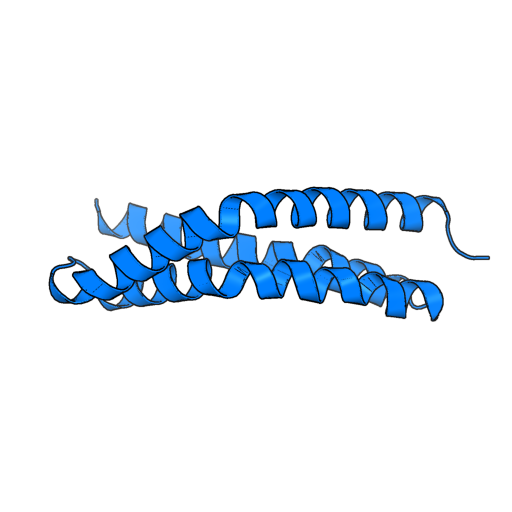.00 90.06 83 ALA A N 1
ATOM 667 C CA . ALA A 1 83 ? -3.755 -2.277 10.174 1.00 90.06 83 ALA A CA 1
ATOM 668 C C . ALA A 1 83 ? -2.490 -1.607 9.625 1.00 90.06 83 ALA A C 1
ATOM 670 O O . ALA A 1 83 ? -2.522 -1.020 8.558 1.00 90.06 83 ALA A O 1
ATOM 671 N N . ASN A 1 84 ? -1.352 -1.756 10.302 1.00 91.06 84 ASN A N 1
ATOM 672 C CA . ASN A 1 84 ? -0.085 -1.172 9.862 1.00 91.06 84 ASN A CA 1
ATOM 673 C C . ASN A 1 84 ? 0.644 -1.997 8.788 1.00 91.06 84 ASN A C 1
ATOM 675 O O . ASN A 1 84 ? 1.749 -1.631 8.399 1.00 91.06 84 ASN A O 1
ATOM 679 N N . LEU A 1 85 ? 0.063 -3.089 8.282 1.00 86.50 85 LEU A N 1
ATOM 680 C CA . LEU A 1 85 ? 0.729 -3.948 7.297 1.00 86.50 85 LEU A CA 1
ATOM 681 C C . LEU A 1 85 ? 1.044 -3.199 5.991 1.00 86.50 85 LEU A C 1
ATOM 683 O O . LEU A 1 85 ? 2.084 -3.428 5.380 1.00 86.50 85 LEU A O 1
ATOM 687 N N . MET A 1 86 ? 0.206 -2.228 5.618 1.00 88.12 86 MET A N 1
ATOM 688 C CA . MET A 1 86 ? 0.461 -1.340 4.479 1.00 88.12 86 MET A CA 1
ATOM 689 C C . MET A 1 86 ? 1.743 -0.501 4.651 1.00 88.12 86 MET A C 1
ATOM 691 O O . MET A 1 86 ? 2.408 -0.183 3.667 1.00 88.12 86 MET A O 1
ATOM 695 N N . LEU A 1 87 ? 2.152 -0.182 5.886 1.00 88.12 87 LEU A N 1
ATOM 696 C CA . LEU A 1 87 ? 3.411 0.533 6.136 1.00 88.12 87 LEU A CA 1
ATOM 697 C C . LEU A 1 87 ? 4.636 -0.321 5.803 1.00 88.12 87 LEU A C 1
ATOM 699 O O . LEU A 1 87 ? 5.655 0.227 5.399 1.00 88.12 87 LEU A O 1
ATOM 703 N N . VAL A 1 88 ? 4.541 -1.649 5.933 1.00 88.06 88 VAL A N 1
ATOM 704 C CA . VAL A 1 88 ? 5.622 -2.564 5.531 1.00 88.06 88 VAL A CA 1
ATOM 705 C C . VAL A 1 88 ? 5.832 -2.489 4.022 1.00 88.06 88 VAL A C 1
ATOM 707 O O . VAL A 1 88 ? 6.968 -2.391 3.565 1.00 88.06 88 VAL A O 1
ATOM 710 N N . TRP A 1 89 ? 4.740 -2.460 3.251 1.00 89.50 89 TRP A N 1
ATOM 711 C CA . TRP A 1 89 ? 4.816 -2.247 1.807 1.00 89.50 89 TRP A CA 1
ATOM 712 C C . TRP A 1 89 ? 5.427 -0.877 1.474 1.00 89.50 89 TRP A C 1
ATOM 714 O O . TRP A 1 89 ? 6.343 -0.800 0.659 1.00 89.50 89 TRP A O 1
ATOM 724 N N . ALA A 1 90 ? 4.990 0.192 2.151 1.00 88.25 90 ALA A N 1
ATOM 725 C CA . ALA A 1 90 ? 5.530 1.537 1.935 1.00 88.25 90 ALA A CA 1
ATOM 726 C C . ALA A 1 90 ? 7.035 1.623 2.254 1.00 88.25 90 ALA A C 1
ATOM 728 O O . ALA A 1 90 ? 7.787 2.255 1.517 1.00 88.25 90 ALA A O 1
ATOM 729 N N . ALA A 1 91 ? 7.489 0.951 3.315 1.00 91.50 91 ALA A N 1
ATOM 730 C CA . ALA A 1 91 ? 8.904 0.861 3.657 1.00 91.50 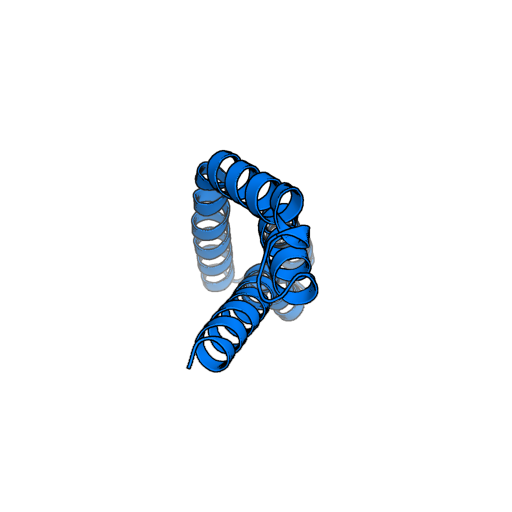91 ALA A CA 1
ATOM 731 C C . ALA A 1 91 ? 9.707 0.111 2.581 1.00 91.50 91 ALA A C 1
ATOM 733 O O . ALA A 1 91 ? 10.764 0.586 2.176 1.00 91.50 91 ALA A O 1
ATOM 734 N N . ALA A 1 92 ? 9.196 -1.017 2.075 1.00 89.81 92 ALA A N 1
ATOM 735 C CA . ALA A 1 92 ? 9.838 -1.752 0.985 1.00 89.81 92 ALA A CA 1
ATOM 736 C C . ALA A 1 92 ? 9.944 -0.904 -0.294 1.00 89.81 92 ALA A C 1
ATOM 738 O O . ALA A 1 92 ? 10.992 -0.888 -0.935 1.00 89.81 92 ALA A O 1
ATOM 739 N N . PHE A 1 93 ? 8.892 -0.151 -0.630 1.00 87.88 93 PHE A N 1
ATOM 740 C CA . PHE A 1 93 ? 8.908 0.775 -1.761 1.00 87.88 93 PHE A CA 1
ATOM 741 C C . PHE A 1 93 ? 9.961 1.880 -1.589 1.00 87.88 93 PHE A C 1
ATOM 743 O O . PHE A 1 93 ? 10.743 2.124 -2.504 1.00 87.88 93 PHE A O 1
ATOM 750 N N . LEU A 1 94 ? 10.044 2.496 -0.403 1.00 89.75 94 LEU A N 1
ATOM 751 C CA . LEU A 1 94 ? 11.063 3.507 -0.103 1.00 89.75 94 LEU A CA 1
ATOM 752 C C . LEU A 1 94 ? 12.488 2.960 -0.224 1.00 89.75 94 LEU A C 1
ATOM 754 O O . LEU A 1 94 ? 13.353 3.652 -0.746 1.00 89.75 94 LEU A O 1
ATOM 758 N N . ILE A 1 95 ? 12.735 1.723 0.217 1.00 91.06 95 ILE A N 1
ATOM 759 C CA . ILE A 1 95 ? 14.048 1.080 0.067 1.00 91.06 95 ILE A CA 1
ATOM 760 C C . ILE A 1 95 ? 14.421 0.962 -1.412 1.00 91.06 95 ILE A C 1
ATOM 762 O O . ILE A 1 95 ? 15.547 1.285 -1.775 1.00 91.06 95 ILE A O 1
ATOM 766 N N . VAL A 1 96 ? 13.485 0.544 -2.269 1.00 87.38 96 VAL A N 1
ATOM 767 C CA . VAL A 1 96 ? 13.747 0.442 -3.711 1.00 87.38 96 VAL A CA 1
ATOM 768 C C . VAL A 1 96 ? 14.048 1.809 -4.316 1.00 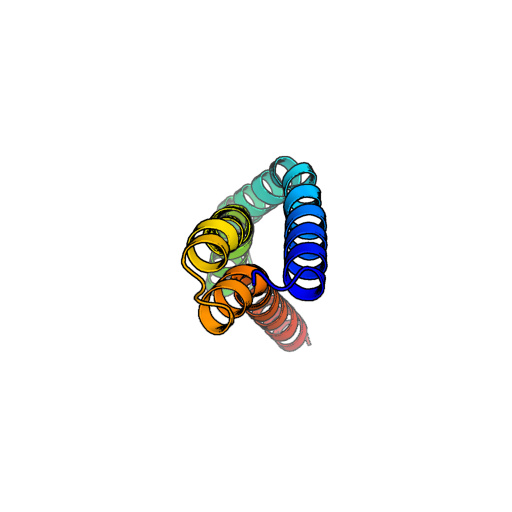87.38 96 VAL A C 1
ATOM 770 O O . VAL A 1 96 ? 15.014 1.924 -5.058 1.00 87.38 96 VAL A O 1
ATOM 773 N N . VAL A 1 97 ? 13.293 2.850 -3.953 1.00 85.56 97 VAL A N 1
ATOM 774 C CA . VAL A 1 97 ? 13.552 4.224 -4.421 1.00 85.56 97 VAL A CA 1
ATOM 775 C C . VAL A 1 97 ? 14.937 4.713 -3.992 1.00 85.56 97 VAL A C 1
ATOM 777 O O . VAL A 1 97 ? 15.680 5.235 -4.816 1.00 85.56 97 VAL A O 1
ATOM 780 N N . LEU A 1 98 ? 15.310 4.502 -2.728 1.00 88.38 98 LEU A N 1
ATOM 781 C CA . LEU A 1 98 ? 16.614 4.916 -2.207 1.00 88.38 98 LEU A CA 1
ATOM 782 C C . LEU A 1 98 ? 17.767 4.181 -2.895 1.00 88.38 98 LEU A C 1
ATOM 784 O O . LEU A 1 98 ? 18.768 4.804 -3.233 1.00 88.38 98 LEU A O 1
ATOM 788 N N . ILE A 1 99 ? 17.627 2.871 -3.120 1.00 87.12 99 ILE A N 1
ATOM 789 C CA . ILE A 1 99 ? 18.637 2.092 -3.842 1.00 87.12 99 ILE A CA 1
ATOM 790 C C . ILE A 1 99 ? 18.766 2.607 -5.275 1.00 87.12 99 ILE A C 1
ATOM 792 O O . ILE A 1 99 ? 19.887 2.801 -5.740 1.00 87.12 99 ILE A O 1
ATOM 796 N N . SER A 1 100 ? 17.647 2.872 -5.954 1.00 78.62 100 SER A N 1
ATOM 797 C CA . SER A 1 100 ? 17.670 3.454 -7.295 1.00 78.62 100 SER A CA 1
ATOM 798 C C . SER A 1 100 ? 18.450 4.770 -7.309 1.00 78.62 100 SER A C 1
ATOM 800 O O . SER A 1 100 ? 19.414 4.870 -8.058 1.00 78.62 100 SER A O 1
ATOM 802 N N . ASP A 1 101 ? 18.135 5.728 -6.431 1.00 75.19 101 ASP A N 1
ATOM 803 C CA . ASP A 1 101 ? 18.844 7.019 -6.366 1.00 75.19 101 ASP A CA 1
ATOM 804 C C . ASP A 1 101 ? 20.354 6.860 -6.128 1.00 75.19 101 ASP A C 1
ATOM 806 O O . ASP A 1 101 ? 21.154 7.565 -6.741 1.00 75.19 101 ASP A O 1
ATOM 810 N N . THR A 1 102 ? 20.770 5.912 -5.280 1.00 73.69 102 THR A N 1
ATOM 811 C CA . THR A 1 102 ? 22.201 5.664 -5.025 1.00 73.69 102 THR A CA 1
ATOM 812 C C . THR A 1 102 ? 22.949 5.044 -6.204 1.00 73.69 102 THR A C 1
ATOM 814 O O . THR A 1 102 ? 24.165 5.176 -6.270 1.00 73.69 102 THR A O 1
ATOM 817 N N . MET A 1 103 ? 22.254 4.365 -7.120 1.00 59.03 103 MET A N 1
ATOM 818 C CA . MET A 1 103 ? 22.862 3.707 -8.285 1.00 59.03 103 MET A CA 1
ATOM 819 C C . MET A 1 103 ? 22.928 4.628 -9.518 1.00 59.03 103 MET A C 1
ATOM 821 O O . MET A 1 103 ? 23.593 4.288 -10.493 1.00 59.03 103 MET A O 1
ATOM 825 N N . PHE A 1 104 ? 22.251 5.784 -9.479 1.00 55.47 104 PHE A N 1
ATOM 826 C CA . PHE A 1 104 ? 22.273 6.817 -10.527 1.00 55.47 104 PHE A CA 1
ATOM 827 C C . PHE A 1 104 ? 23.283 7.959 -10.262 1.00 55.47 104 PHE A C 1
ATOM 829 O O . PHE A 1 104 ? 23.346 8.895 -11.064 1.00 55.47 104 PHE A O 1
ATOM 836 N N . GLN A 1 105 ? 24.061 7.895 -9.171 1.00 48.81 105 GLN A N 1
ATOM 837 C CA . GLN A 1 105 ? 25.237 8.749 -8.916 1.00 48.81 105 GLN A CA 1
ATOM 838 C C . GLN A 1 105 ? 26.522 8.069 -9.392 1.00 48.81 105 GLN A C 1
ATOM 840 O O . GLN A 1 105 ? 27.389 8.796 -9.928 1.00 48.81 105 GLN A O 1
#